Protein AF-A0A0Q8DGH9-F1 (afdb_monomer_lite)

Structure (mmCIF, N/CA/C/O backbone):
data_AF-A0A0Q8DGH9-F1
#
_entry.id   AF-A0A0Q8DGH9-F1
#
loop_
_atom_site.group_PDB
_atom_site.id
_atom_site.type_symbol
_atom_site.label_atom_id
_atom_site.label_alt_id
_atom_site.label_comp_id
_atom_site.label_asym_id
_atom_site.label_entity_id
_atom_site.label_seq_id
_atom_site.pdbx_PDB_ins_code
_atom_site.Cartn_x
_atom_site.Cartn_y
_atom_site.Cartn_z
_atom_site.occupancy
_atom_site.B_iso_or_equiv
_atom_site.auth_seq_id
_atom_site.auth_comp_id
_atom_site.auth_asym_id
_atom_site.auth_atom_id
_atom_site.pdbx_PDB_model_num
ATOM 1 N N . MET A 1 1 ? 10.164 20.934 -6.735 1.00 75.69 1 MET A N 1
ATOM 2 C CA . MET A 1 1 ? 9.531 20.065 -5.717 1.00 75.69 1 MET A CA 1
ATOM 3 C C . MET A 1 1 ? 8.145 20.607 -5.459 1.00 75.69 1 MET A C 1
ATOM 5 O O . MET A 1 1 ? 8.029 21.803 -5.221 1.00 75.69 1 MET A O 1
ATOM 9 N N . ILE A 1 2 ? 7.114 19.773 -5.566 1.00 89.81 2 ILE A N 1
ATOM 10 C CA . ILE A 1 2 ? 5.744 20.181 -5.240 1.00 89.81 2 ILE A CA 1
ATOM 11 C C . ILE A 1 2 ? 5.624 20.220 -3.709 1.00 89.81 2 ILE A C 1
ATOM 13 O O . ILE A 1 2 ? 6.245 19.407 -3.016 1.00 89.81 2 ILE A O 1
ATOM 17 N N . ALA A 1 3 ? 4.882 21.184 -3.161 1.00 92.62 3 ALA A N 1
ATOM 18 C CA . ALA A 1 3 ? 4.637 21.238 -1.723 1.00 92.62 3 ALA A CA 1
ATOM 19 C C . ALA A 1 3 ? 3.870 19.984 -1.270 1.00 92.62 3 ALA A C 1
ATOM 21 O O . ALA A 1 3 ? 2.926 19.555 -1.935 1.00 92.62 3 ALA A O 1
ATOM 22 N N . ARG A 1 4 ? 4.271 19.387 -0.141 1.00 94.38 4 ARG A N 1
ATOM 23 C CA . ARG A 1 4 ? 3.549 18.250 0.442 1.00 94.38 4 ARG A CA 1
ATOM 24 C C . ARG A 1 4 ? 2.148 18.713 0.870 1.00 94.38 4 ARG A C 1
ATOM 26 O O . ARG A 1 4 ? 2.061 19.697 1.607 1.00 94.38 4 ARG A O 1
ATOM 33 N N . PRO A 1 5 ? 1.067 18.027 0.460 1.00 94.19 5 PRO A N 1
ATOM 34 C CA . PRO A 1 5 ? -0.270 18.337 0.951 1.00 94.19 5 PRO A CA 1
ATOM 35 C C . PRO A 1 5 ? -0.339 18.198 2.475 1.00 94.19 5 PRO A C 1
ATOM 37 O O . PRO A 1 5 ? 0.169 17.223 3.029 1.00 94.19 5 PRO A O 1
ATOM 40 N N . ALA A 1 6 ? -1.004 19.138 3.153 1.00 93.88 6 ALA A N 1
ATOM 41 C CA . ALA A 1 6 ? -1.092 19.146 4.617 1.00 93.88 6 ALA A CA 1
ATOM 42 C C . ALA A 1 6 ? -1.730 17.865 5.191 1.00 93.88 6 A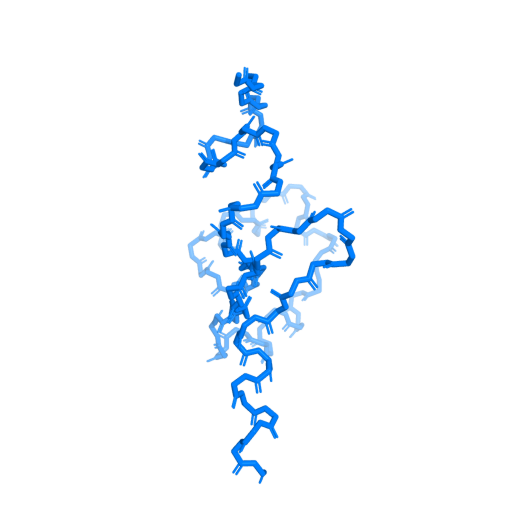LA A C 1
ATOM 44 O O . ALA A 1 6 ? -1.326 17.398 6.251 1.00 93.88 6 ALA A O 1
ATOM 45 N N . SER A 1 7 ? -2.674 17.259 4.463 1.00 94.38 7 SER A N 1
ATOM 46 C CA . SER A 1 7 ? -3.350 16.012 4.845 1.00 94.38 7 SER A CA 1
ATOM 47 C C . SER A 1 7 ? -2.496 14.746 4.698 1.00 94.38 7 SER A C 1
ATOM 49 O O . SER A 1 7 ? -2.926 13.680 5.117 1.00 94.38 7 SER A O 1
ATOM 51 N N . HIS A 1 8 ? -1.297 14.835 4.112 1.00 93.00 8 HIS A N 1
ATOM 52 C CA . HIS A 1 8 ? -0.459 13.677 3.786 1.00 93.00 8 HIS A CA 1
ATOM 53 C C . HIS A 1 8 ? 0.946 13.832 4.380 1.00 93.00 8 HIS A C 1
ATOM 55 O O . HIS A 1 8 ? 1.946 13.827 3.662 1.00 93.00 8 HIS A O 1
ATOM 61 N N . SER A 1 9 ? 1.031 13.982 5.705 1.00 92.19 9 SER A N 1
ATOM 62 C CA . SER A 1 9 ? 2.279 14.259 6.440 1.00 92.19 9 SER A CA 1
ATOM 63 C C . SER A 1 9 ? 3.384 13.222 6.206 1.00 92.19 9 SER A C 1
ATOM 65 O O . SER A 1 9 ? 4.561 13.588 6.192 1.00 92.19 9 SER A O 1
ATOM 67 N N . TYR A 1 10 ? 3.018 11.966 5.947 1.00 93.62 10 TYR A N 1
ATOM 68 C CA . TYR A 1 10 ? 3.944 10.856 5.708 1.00 93.62 10 TYR A CA 1
ATOM 69 C C . TYR A 1 10 ? 4.345 10.658 4.231 1.00 93.62 10 TYR A C 1
ATOM 71 O O . TYR A 1 10 ? 5.168 9.789 3.942 1.00 93.62 10 TYR A O 1
ATO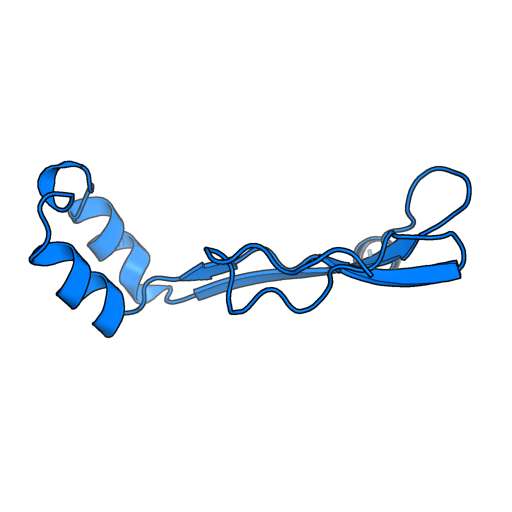M 79 N N . LEU A 1 11 ? 3.827 11.461 3.287 1.00 94.44 11 LEU A N 1
ATOM 80 C CA . LEU A 1 11 ? 4.178 11.356 1.864 1.00 94.44 11 LEU A CA 1
ATOM 81 C C . LEU A 1 11 ? 5.651 11.720 1.620 1.00 94.44 11 LEU A C 1
ATOM 83 O O . LEU A 1 11 ? 6.066 12.871 1.787 1.00 94.44 11 LEU A O 1
ATOM 87 N N . ARG A 1 12 ? 6.448 10.742 1.183 1.00 91.25 12 ARG A N 1
ATOM 88 C CA . ARG A 1 12 ? 7.905 10.896 1.035 1.00 91.25 12 ARG A CA 1
ATOM 89 C C . ARG A 1 12 ? 8.320 11.632 -0.238 1.00 91.25 12 ARG A C 1
ATOM 91 O O . ARG A 1 12 ? 9.260 12.419 -0.194 1.00 91.25 12 ARG A O 1
ATOM 98 N N . MET A 1 13 ? 7.616 11.409 -1.348 1.00 93.38 13 MET A N 1
ATOM 99 C CA . MET A 1 13 ? 8.008 11.902 -2.669 1.00 93.38 13 MET A CA 1
ATOM 100 C C . MET A 1 13 ? 6.986 12.896 -3.226 1.00 93.38 13 MET A C 1
ATOM 102 O O . MET A 1 13 ? 5.823 12.564 -3.420 1.00 93.38 13 MET A O 1
ATOM 106 N N . THR A 1 14 ? 7.442 14.118 -3.508 1.00 94.88 14 THR A N 1
ATOM 107 C CA . THR A 1 14 ? 6.654 15.177 -4.172 1.00 94.88 14 THR A CA 1
ATOM 108 C C . THR A 1 14 ? 7.371 15.753 -5.398 1.00 94.88 14 THR A C 1
ATOM 110 O O . THR A 1 14 ? 7.005 16.810 -5.927 1.00 94.88 14 THR A O 1
ATOM 113 N N . ARG A 1 15 ? 8.448 15.094 -5.843 1.00 94.50 15 ARG A N 1
ATOM 114 C CA . ARG A 1 15 ? 9.121 15.434 -7.096 1.00 94.50 15 ARG A CA 1
ATOM 115 C C . ARG A 1 15 ? 8.257 14.958 -8.263 1.00 94.50 15 ARG A C 1
ATOM 117 O O . ARG A 1 15 ? 7.607 13.923 -8.171 1.00 94.50 15 ARG A O 1
ATOM 124 N N . MET A 1 16 ? 8.270 15.722 -9.350 1.00 94.94 16 MET A N 1
ATOM 125 C CA . MET A 1 16 ? 7.723 15.259 -10.619 1.00 94.94 16 MET A CA 1
ATOM 126 C C . MET A 1 16 ? 8.586 14.105 -11.135 1.00 94.94 16 MET A C 1
ATOM 128 O O . MET A 1 16 ? 9.812 14.205 -11.094 1.00 94.94 16 MET A O 1
ATOM 132 N N . LEU A 1 17 ? 7.952 13.011 -11.552 1.00 95.56 17 LEU A N 1
ATOM 133 C CA . LEU A 1 17 ? 8.661 11.853 -12.089 1.00 95.56 17 LEU A CA 1
ATOM 134 C C . LEU A 1 17 ? 9.224 12.189 -13.468 1.00 95.56 17 LEU A C 1
ATOM 136 O O . LEU A 1 17 ? 8.527 12.769 -14.298 1.00 95.56 17 LEU A O 1
ATOM 140 N N . GLU A 1 18 ? 10.479 11.816 -13.700 1.00 97.12 18 GLU A N 1
ATOM 141 C CA . GLU A 1 18 ? 11.190 12.051 -14.956 1.00 97.12 18 GLU A CA 1
ATOM 142 C C . GLU A 1 18 ? 11.837 10.738 -15.433 1.00 97.12 18 GLU A C 1
ATOM 144 O O . GLU A 1 18 ? 12.204 9.894 -14.604 1.00 97.12 18 GLU A O 1
ATOM 149 N N . PRO A 1 19 ? 12.005 10.549 -16.753 1.00 98.25 19 PRO A N 1
ATOM 150 C CA . PRO A 1 19 ? 12.750 9.424 -17.307 1.00 98.25 19 PRO A CA 1
ATOM 151 C C . PRO A 1 19 ? 14.132 9.264 -16.654 1.00 98.25 19 PRO A C 1
ATOM 153 O O . PRO A 1 19 ? 14.855 10.241 -16.459 1.00 98.25 19 PRO A O 1
ATOM 156 N N . GLY A 1 20 ? 14.507 8.025 -16.328 1.00 97.69 20 GLY A N 1
ATOM 157 C CA . GLY A 1 20 ? 15.763 7.700 -15.638 1.00 97.69 20 GLY A CA 1
ATOM 158 C C . GLY A 1 20 ? 15.652 7.626 -14.111 1.00 97.69 20 GLY A C 1
ATOM 159 O O . GLY A 1 20 ? 16.608 7.217 -13.455 1.00 97.69 20 GLY A O 1
ATOM 160 N N . MET A 1 21 ? 14.498 7.972 -13.534 1.00 98.06 21 MET A N 1
ATOM 161 C CA . MET A 1 21 ? 14.185 7.680 -12.132 1.00 98.06 21 MET A CA 1
ATOM 162 C C . MET A 1 21 ? 13.711 6.235 -11.945 1.00 98.06 21 MET A C 1
ATOM 164 O O . MET A 1 21 ? 13.145 5.631 -12.855 1.00 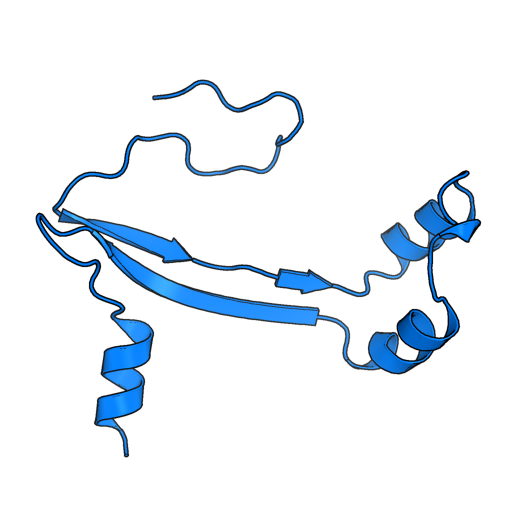98.06 21 MET A O 1
ATOM 168 N N . VAL A 1 22 ? 13.882 5.713 -10.731 1.00 98.00 22 VAL A N 1
ATOM 169 C CA . VAL A 1 22 ? 13.275 4.458 -10.268 1.00 98.00 22 VAL A CA 1
ATOM 170 C C . VAL A 1 22 ? 12.609 4.731 -8.925 1.00 98.00 22 VAL A C 1
ATOM 172 O O . VAL A 1 22 ? 13.195 5.408 -8.076 1.00 98.00 22 VAL A O 1
ATOM 175 N N . VAL A 1 23 ? 11.376 4.260 -8.756 1.00 97.94 23 VAL A N 1
ATOM 176 C CA . VAL A 1 23 ? 10.553 4.508 -7.565 1.00 97.94 23 VAL A CA 1
ATOM 177 C C . VAL A 1 23 ? 9.854 3.235 -7.114 1.00 97.94 23 VAL A C 1
ATOM 179 O O . VAL A 1 23 ? 9.537 2.383 -7.942 1.00 97.94 23 VAL A O 1
ATOM 182 N N . THR A 1 24 ? 9.566 3.133 -5.820 1.00 98.19 24 THR A N 1
ATOM 183 C CA . THR A 1 24 ? 8.722 2.064 -5.287 1.00 98.19 24 THR A CA 1
ATOM 184 C C . THR A 1 24 ? 7.248 2.443 -5.412 1.00 98.19 24 THR A C 1
ATOM 186 O O . THR A 1 24 ? 6.855 3.593 -5.189 1.00 98.19 24 THR A O 1
ATOM 189 N N . ILE A 1 25 ? 6.414 1.473 -5.778 1.00 97.62 25 ILE A N 1
ATOM 190 C CA . ILE A 1 25 ? 4.954 1.569 -5.701 1.00 97.62 25 ILE A CA 1
ATOM 191 C C . ILE A 1 25 ? 4.490 0.556 -4.664 1.00 97.62 25 ILE A C 1
ATOM 193 O O . ILE A 1 25 ? 4.515 -0.639 -4.932 1.00 97.62 25 ILE A O 1
ATOM 197 N N . GLU A 1 26 ? 4.089 1.045 -3.488 1.00 97.56 26 GLU A N 1
ATOM 198 C CA . GLU A 1 26 ? 3.920 0.226 -2.278 1.00 97.56 26 GLU A CA 1
ATOM 199 C C . GLU A 1 26 ? 2.548 0.382 -1.574 1.00 97.56 26 GLU A C 1
ATOM 201 O O . GLU A 1 26 ? 2.492 0.668 -0.373 1.00 97.56 26 GLU A O 1
ATOM 206 N N . PRO A 1 27 ? 1.400 0.230 -2.270 1.00 97.88 27 PRO A N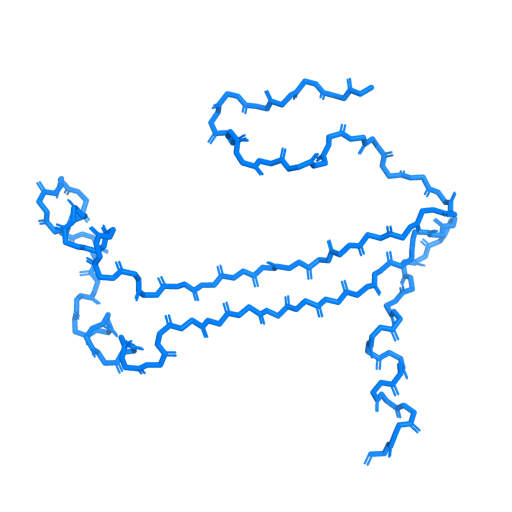 1
ATOM 207 C CA . PRO A 1 27 ? 0.099 0.269 -1.607 1.00 97.88 27 PRO A CA 1
ATOM 208 C C . PRO A 1 27 ? 0.003 -0.797 -0.508 1.00 97.88 27 PRO A C 1
ATOM 210 O O . PRO A 1 27 ? 0.382 -1.957 -0.697 1.00 97.88 27 PRO A O 1
ATOM 213 N N . GLY A 1 28 ? -0.547 -0.399 0.640 1.00 97.06 28 GLY A N 1
ATOM 214 C CA . GLY A 1 28 ? -0.734 -1.288 1.777 1.00 97.06 28 GLY A CA 1
ATOM 215 C C . GLY A 1 28 ? -2.089 -1.126 2.453 1.00 97.06 28 GLY A C 1
ATOM 216 O O . GLY A 1 28 ? -2.671 -0.042 2.466 1.00 97.06 28 GLY A O 1
ATOM 217 N N . LEU A 1 29 ? -2.563 -2.225 3.028 1.00 97.44 29 LEU A N 1
ATOM 218 C CA . LEU A 1 29 ? -3.780 -2.332 3.817 1.00 97.44 29 LEU A CA 1
ATOM 219 C C . LEU A 1 29 ? -3.445 -3.066 5.116 1.00 97.44 29 LEU A C 1
ATOM 221 O O . LEU A 1 29 ? -2.821 -4.128 5.100 1.00 97.44 29 LEU A O 1
ATOM 225 N N . TYR A 1 30 ? -3.828 -2.468 6.239 1.00 96.94 30 TYR A N 1
ATOM 226 C CA . TYR A 1 30 ? -3.375 -2.878 7.562 1.00 96.94 30 TYR A CA 1
ATOM 227 C C . TYR A 1 30 ? -4.561 -2.940 8.526 1.00 96.94 30 TYR A C 1
ATOM 229 O O . TYR A 1 30 ? -5.359 -2.005 8.585 1.00 96.94 30 TYR A O 1
ATOM 237 N N . PHE A 1 31 ? -4.624 -3.999 9.328 1.00 97.06 31 PHE A N 1
ATOM 238 C CA . PHE A 1 31 ? -5.514 -4.136 10.477 1.00 97.06 31 PHE A CA 1
ATOM 239 C C . PHE A 1 31 ? -4.708 -3.841 11.747 1.00 97.06 31 PHE A C 1
ATOM 241 O O . PHE A 1 31 ? -4.182 -4.741 12.391 1.00 97.06 31 PHE A O 1
ATOM 248 N N . ILE A 1 32 ? -4.516 -2.553 12.051 1.00 96.69 32 ILE A N 1
ATOM 249 C CA . ILE A 1 32 ? -3.705 -2.109 13.197 1.00 96.69 32 ILE A CA 1
ATOM 250 C C . ILE A 1 32 ? -4.625 -1.904 14.395 1.00 96.69 32 ILE A C 1
ATOM 252 O O . ILE A 1 32 ? -5.374 -0.928 14.420 1.00 96.69 32 ILE A O 1
ATOM 256 N N . ASP A 1 33 ? -4.521 -2.776 15.399 1.00 94.50 33 ASP A N 1
ATOM 257 C CA . ASP A 1 33 ? -5.406 -2.789 16.574 1.00 94.50 33 ASP A CA 1
ATOM 258 C C . ASP A 1 33 ? -5.560 -1.418 17.235 1.00 94.50 33 ASP A C 1
ATOM 260 O O . ASP A 1 33 ? -6.672 -0.993 17.526 1.00 94.50 33 ASP A O 1
ATOM 264 N N . MET A 1 34 ? -4.457 -0.685 17.414 1.00 96.12 34 MET A N 1
ATOM 265 C CA . MET A 1 34 ? -4.479 0.647 18.028 1.00 96.12 34 MET A CA 1
ATOM 266 C C . MET A 1 34 ? -5.310 1.658 17.220 1.00 96.12 34 MET A C 1
ATOM 268 O O . MET A 1 34 ? -6.075 2.419 17.804 1.00 96.12 34 MET A O 1
ATOM 272 N N . LEU A 1 35 ? -5.190 1.656 15.888 1.00 95.62 35 LEU A N 1
ATOM 273 C CA . LEU A 1 35 ? -5.938 2.575 15.021 1.00 95.62 35 LEU A CA 1
ATOM 274 C C . LEU A 1 35 ? -7.400 2.140 14.873 1.00 95.62 35 LEU A C 1
ATOM 276 O O . LEU A 1 35 ? -8.294 2.977 14.800 1.00 95.62 35 LEU A O 1
ATOM 280 N N . LEU A 1 36 ? -7.654 0.828 14.849 1.00 96.00 36 LEU A N 1
ATOM 281 C CA . LEU A 1 36 ? -9.006 0.276 14.808 1.00 96.00 36 LEU A CA 1
ATOM 282 C C . LEU A 1 36 ? -9.761 0.545 16.113 1.00 96.00 36 LEU A C 1
ATOM 284 O O . LEU A 1 36 ? -10.944 0.866 16.061 1.00 96.00 36 LEU A O 1
ATOM 288 N N . ALA A 1 37 ? -9.091 0.455 17.265 1.00 95.31 37 ALA A N 1
ATOM 289 C CA . ALA A 1 37 ? -9.665 0.818 18.556 1.00 95.31 37 ALA A CA 1
ATOM 290 C C . ALA A 1 37 ? -10.063 2.300 18.590 1.00 95.31 37 ALA A C 1
ATOM 292 O O . ALA A 1 37 ? -11.193 2.606 18.951 1.00 95.31 37 ALA A O 1
ATOM 293 N N . GLU A 1 38 ? -9.190 3.201 18.126 1.00 95.94 38 GLU A N 1
ATOM 294 C CA . GLU A 1 38 ? -9.516 4.630 18.013 1.00 95.94 38 GLU A CA 1
ATOM 295 C C . GLU A 1 38 ? -10.712 4.871 17.078 1.00 95.94 38 GLU A C 1
ATOM 297 O O . GLU A 1 38 ? -11.596 5.670 17.378 1.00 95.94 38 GLU A O 1
ATOM 302 N N . LEU A 1 39 ? -10.774 4.151 15.956 1.00 96.12 39 LEU A N 1
ATOM 303 C CA . LEU A 1 39 ? -11.838 4.293 14.966 1.00 96.12 39 LEU A CA 1
ATOM 304 C C . LEU A 1 39 ? -13.202 3.782 15.460 1.00 96.12 39 LEU A C 1
ATOM 306 O O . LEU A 1 39 ? -14.225 4.322 15.040 1.00 96.12 39 LEU A O 1
ATOM 310 N N . ARG A 1 40 ? -13.238 2.790 16.364 1.00 95.31 40 ARG A N 1
ATOM 311 C CA . ARG A 1 40 ? -14.485 2.295 16.988 1.00 95.31 40 ARG A CA 1
ATOM 312 C C . ARG A 1 40 ? -15.205 3.371 17.808 1.00 95.31 40 ARG A C 1
ATOM 314 O O . ARG A 1 40 ? -16.426 3.305 17.918 1.00 95.31 40 ARG A O 1
ATOM 321 N N . ASP A 1 41 ? -14.474 4.362 18.312 1.00 95.06 41 ASP A N 1
ATOM 322 C CA . ASP A 1 41 ? -15.018 5.445 19.141 1.00 95.06 41 ASP A CA 1
ATOM 323 C C . ASP A 1 41 ? -15.404 6.700 18.328 1.00 95.06 41 ASP A C 1
ATOM 325 O O . ASP A 1 41 ? -15.918 7.677 18.877 1.00 95.06 41 ASP A O 1
ATOM 329 N N . GLN A 1 42 ? -15.174 6.697 17.011 1.00 96.38 42 GLN A N 1
ATOM 330 C CA . GLN A 1 42 ? -15.477 7.827 16.128 1.00 96.38 42 GLN A CA 1
ATOM 331 C C . GLN A 1 42 ? -16.863 7.703 15.484 1.00 96.38 42 GLN A C 1
ATOM 333 O O . GLN A 1 42 ? -17.427 6.619 15.350 1.00 96.38 42 GLN A O 1
ATOM 338 N N . SER A 1 43 ? -17.404 8.820 14.986 1.00 95.88 43 SER A N 1
ATOM 339 C CA . SER A 1 43 ? -18.705 8.835 14.296 1.00 95.88 43 SER A CA 1
ATOM 340 C C . SER A 1 43 ? -18.750 7.954 13.042 1.00 95.88 43 SER A C 1
ATOM 342 O O . SER A 1 43 ? -19.828 7.533 12.637 1.00 95.88 43 SER A O 1
ATOM 344 N N . LEU A 1 44 ? -17.589 7.664 12.445 1.00 95.00 44 LEU A N 1
ATOM 345 C CA . LEU A 1 44 ? -17.440 6.791 11.276 1.00 95.00 44 LEU A CA 1
ATOM 346 C C . LEU A 1 44 ? -17.540 5.295 11.611 1.00 95.00 44 LEU A C 1
ATOM 348 O O . LEU A 1 44 ? -17.613 4.477 10.699 1.00 95.00 44 LEU A O 1
ATOM 352 N N . ALA A 1 45 ? -17.569 4.906 12.891 1.00 96.44 45 ALA A N 1
ATOM 353 C CA . ALA A 1 45 ? -17.636 3.500 13.286 1.00 96.44 45 ALA A CA 1
ATOM 354 C C . ALA A 1 45 ? -18.868 2.768 12.723 1.00 96.44 45 ALA A C 1
ATOM 356 O O . ALA A 1 45 ? -18.811 1.559 12.497 1.00 96.44 45 ALA A O 1
ATOM 357 N N . GLY A 1 46 ? -19.969 3.490 12.483 1.00 96.62 46 GLY A N 1
ATOM 358 C CA . GLY A 1 46 ? -21.193 2.944 11.888 1.00 96.62 46 GLY A CA 1
ATOM 359 C C . GLY A 1 46 ? -21.066 2.574 10.407 1.00 96.62 46 GLY A C 1
ATOM 360 O O . GLY A 1 46 ? -21.856 1.768 9.923 1.00 96.62 46 GLY A O 1
ATOM 361 N N . ASP A 1 47 ? -20.057 3.104 9.711 1.00 97.50 47 ASP A N 1
ATOM 362 C CA . ASP A 1 47 ? -19.823 2.858 8.283 1.00 97.50 47 ASP A CA 1
ATOM 363 C C . ASP A 1 47 ? -18.923 1.632 8.035 1.00 97.50 47 ASP A C 1
ATOM 365 O O . ASP A 1 47 ? -18.616 1.290 6.891 1.00 97.50 47 ASP A O 1
ATOM 369 N N . ILE A 1 48 ? -18.476 0.963 9.102 1.00 97.31 48 ILE A N 1
ATOM 370 C CA . ILE A 1 48 ? -17.475 -0.103 9.045 1.00 97.31 48 ILE A CA 1
ATOM 371 C C . ILE A 1 48 ? -18.126 -1.463 9.277 1.00 97.31 48 ILE A C 1
ATOM 373 O O . ILE A 1 48 ? -18.816 -1.700 10.268 1.00 97.31 48 ILE A O 1
ATOM 377 N N . ASP A 1 49 ? -17.831 -2.404 8.382 1.00 97.69 49 ASP A N 1
ATOM 378 C CA . ASP A 1 49 ? -18.175 -3.812 8.561 1.00 97.69 49 ASP A CA 1
ATOM 379 C C . ASP A 1 49 ? -17.186 -4.478 9.530 1.00 97.69 49 ASP A C 1
ATOM 381 O O . ASP A 1 49 ? -16.180 -5.072 9.130 1.00 97.69 49 ASP A O 1
ATOM 385 N N . TRP A 1 50 ? -17.465 -4.354 10.829 1.00 97.50 50 TRP A N 1
ATOM 386 C CA . TRP A 1 50 ? -16.612 -4.904 11.884 1.00 97.50 50 TRP A CA 1
ATOM 387 C C . TRP A 1 50 ? -16.498 -6.428 11.839 1.00 97.50 50 TRP A C 1
ATOM 389 O O . TRP A 1 50 ? -15.451 -6.955 12.192 1.00 97.50 50 TRP A O 1
ATOM 399 N N . ALA A 1 51 ? -17.513 -7.135 11.333 1.00 97.94 51 ALA A N 1
ATOM 400 C CA . ALA A 1 51 ? -17.431 -8.583 11.170 1.00 97.94 51 ALA A CA 1
ATOM 401 C C . ALA A 1 51 ? -16.343 -8.965 10.155 1.00 97.94 51 ALA A C 1
ATOM 403 O O . ALA A 1 51 ? -15.599 -9.921 10.371 1.00 97.94 51 ALA A O 1
ATOM 404 N N . LYS A 1 52 ? -16.197 -8.194 9.068 1.00 97.50 52 LYS A N 1
ATOM 405 C CA . LYS A 1 52 ? -15.079 -8.369 8.131 1.00 97.50 52 LYS A CA 1
ATOM 406 C C . LYS A 1 52 ? -13.745 -7.954 8.736 1.00 97.50 52 LYS A C 1
ATOM 408 O O . LYS A 1 52 ? -12.761 -8.654 8.519 1.00 97.50 52 LYS A O 1
ATOM 413 N N . VAL A 1 53 ? -13.694 -6.850 9.484 1.00 97.06 53 VAL A N 1
ATOM 414 C CA . VAL A 1 53 ? -12.467 -6.430 10.186 1.00 97.06 53 VAL A CA 1
ATOM 415 C C . VAL A 1 53 ? -11.972 -7.547 11.102 1.00 97.06 53 VAL A C 1
ATOM 417 O O . VAL A 1 53 ? -10.810 -7.924 11.012 1.00 97.06 53 VAL A O 1
ATOM 420 N N . ASP A 1 54 ? -12.857 -8.135 11.904 1.00 96.12 54 ASP A N 1
ATOM 421 C CA . ASP A 1 54 ? -12.508 -9.212 12.831 1.00 96.12 54 ASP A CA 1
ATOM 422 C C . ASP A 1 54 ? -12.098 -10.495 12.082 1.00 96.12 54 ASP A C 1
ATOM 424 O O . ASP A 1 54 ? -11.173 -11.193 12.498 1.00 96.12 54 ASP A O 1
ATOM 428 N N . ALA A 1 55 ? -12.726 -10.786 10.935 1.00 97.25 55 ALA A N 1
ATOM 429 C CA . ALA A 1 55 ? -12.363 -11.925 10.091 1.00 97.25 55 ALA A CA 1
ATOM 430 C C . ALA A 1 55 ? -10.983 -11.772 9.427 1.00 97.25 55 ALA A C 1
ATOM 432 O O . ALA A 1 55 ? -10.270 -12.763 9.261 1.00 97.25 55 ALA A O 1
ATOM 433 N N . PHE A 1 56 ? -10.601 -10.552 9.035 1.00 96.69 56 PHE A N 1
ATOM 434 C CA . PHE A 1 56 ? -9.327 -10.292 8.361 1.00 96.69 56 PHE A CA 1
ATOM 435 C C . PHE A 1 56 ? -8.192 -9.869 9.305 1.00 96.69 56 PHE A C 1
ATOM 437 O O . PHE A 1 56 ? -7.021 -10.009 8.946 1.00 96.69 56 PHE A O 1
ATOM 444 N N . GLY A 1 57 ? -8.514 -9.411 10.515 1.00 95.62 57 GLY A N 1
ATOM 445 C CA . GLY A 1 57 ? -7.559 -8.971 11.534 1.00 95.62 57 GLY A CA 1
ATOM 446 C C . GLY A 1 57 ? -6.390 -9.934 11.771 1.00 95.62 57 GLY A C 1
ATOM 447 O O . GLY A 1 57 ? -5.247 -9.476 11.768 1.00 95.62 57 GLY A O 1
ATOM 448 N N . PRO A 1 58 ? -6.607 -11.263 11.868 1.00 96.25 58 PRO A N 1
ATOM 449 C CA . PRO A 1 58 ? -5.522 -12.228 12.059 1.00 96.25 58 PRO A CA 1
ATOM 450 C C . PRO A 1 58 ? -4.449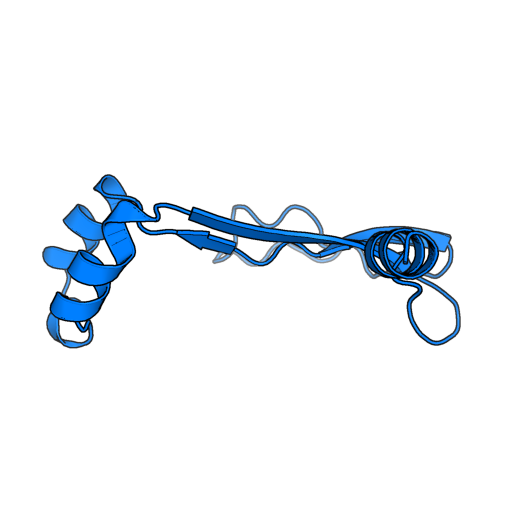 -12.244 10.957 1.00 96.25 58 PRO A C 1
ATOM 452 O O . PRO A 1 58 ? -3.335 -12.697 11.212 1.00 96.25 58 PRO A O 1
ATOM 455 N N . TYR A 1 59 ? -4.748 -11.762 9.743 1.00 95.69 59 TYR A N 1
ATOM 456 C CA . TYR A 1 59 ? -3.755 -11.642 8.665 1.00 95.69 59 TYR A CA 1
ATOM 457 C C . TYR A 1 59 ? -2.860 -10.403 8.825 1.00 95.69 59 TYR A C 1
ATOM 459 O O . TYR A 1 59 ? -1.798 -10.329 8.208 1.00 95.69 59 TYR A O 1
ATOM 467 N N . GLY A 1 60 ? -3.263 -9.443 9.662 1.00 93.56 60 GLY A N 1
ATOM 468 C CA . GLY A 1 60 ? -2.484 -8.274 10.055 1.00 93.56 60 GLY A CA 1
ATOM 469 C C . GLY A 1 60 ? -2.285 -7.262 8.931 1.00 93.56 60 GLY A C 1
ATOM 470 O O . GLY A 1 60 ? -2.948 -6.228 8.890 1.00 93.56 60 GLY A O 1
ATOM 471 N N . VAL A 1 61 ? -1.332 -7.518 8.036 1.00 94.94 61 VAL A N 1
ATOM 472 C CA . VAL A 1 61 ? -0.816 -6.522 7.091 1.00 94.94 61 VAL A CA 1
ATOM 473 C C . VAL A 1 61 ? -0.634 -7.110 5.703 1.00 94.94 61 VAL A C 1
ATOM 475 O O . VAL A 1 61 ? -0.056 -8.180 5.536 1.00 94.94 61 VAL A O 1
ATOM 478 N N . ILE A 1 62 ? -1.034 -6.339 4.695 1.00 97.25 62 ILE A N 1
ATOM 479 C CA . ILE A 1 62 ? -0.709 -6.585 3.295 1.00 97.25 62 ILE A CA 1
ATOM 480 C C . ILE A 1 62 ? -0.038 -5.330 2.746 1.00 97.25 62 ILE A C 1
ATOM 482 O O . ILE A 1 62 ? -0.582 -4.234 2.843 1.00 97.25 62 ILE A O 1
ATOM 486 N N . ARG A 1 63 ? 1.133 -5.490 2.132 1.00 98.31 63 ARG A N 1
ATOM 487 C CA . ARG A 1 63 ? 1.754 -4.468 1.287 1.00 98.31 63 ARG A CA 1
ATOM 488 C C . ARG A 1 63 ? 2.338 -5.159 0.070 1.00 98.31 63 ARG A C 1
ATOM 490 O O . ARG A 1 63 ? 3.038 -6.158 0.211 1.00 98.31 63 ARG A O 1
ATOM 497 N N . ILE A 1 64 ? 2.016 -4.642 -1.107 1.00 98.00 64 ILE A N 1
ATOM 498 C CA . ILE A 1 64 ? 2.584 -5.113 -2.367 1.00 98.00 64 ILE A CA 1
ATOM 499 C C . ILE A 1 64 ? 3.469 -3.990 -2.871 1.00 98.00 64 ILE A C 1
ATOM 501 O O . ILE A 1 64 ? 2.980 -2.883 -3.062 1.00 98.00 64 ILE A O 1
ATOM 505 N N . GLU A 1 65 ? 4.751 -4.278 -3.053 1.00 98.31 65 GLU A N 1
ATOM 506 C CA . GLU A 1 65 ? 5.764 -3.291 -3.403 1.00 98.31 65 GLU A CA 1
ATOM 507 C C . GLU A 1 65 ? 6.532 -3.746 -4.643 1.00 98.31 65 GLU A C 1
ATOM 509 O O . GLU A 1 65 ? 7.047 -4.863 -4.672 1.00 98.31 65 GLU A O 1
ATOM 514 N N . ASP A 1 66 ? 6.575 -2.885 -5.660 1.00 98.62 66 ASP A N 1
ATOM 515 C CA . ASP A 1 66 ? 7.360 -3.082 -6.880 1.00 98.62 66 ASP A CA 1
ATOM 516 C C . ASP A 1 66 ? 8.314 -1.901 -7.104 1.00 98.62 66 ASP A C 1
ATOM 518 O O . ASP A 1 66 ? 7.949 -0.750 -6.851 1.00 98.62 66 ASP A O 1
ATOM 522 N N . ASP A 1 67 ? 9.485 -2.182 -7.678 1.00 98.56 67 ASP A N 1
ATOM 523 C CA . ASP A 1 67 ? 10.402 -1.185 -8.227 1.00 98.56 67 ASP A CA 1
ATOM 524 C C . ASP A 1 67 ? 10.021 -0.861 -9.676 1.00 98.56 67 ASP A C 1
ATOM 526 O O . ASP A 1 67 ? 10.043 -1.720 -10.566 1.00 98.56 67 ASP A O 1
ATOM 530 N N . VAL A 1 68 ? 9.687 0.402 -9.933 1.00 98.38 68 VAL A N 1
ATOM 531 C CA . VAL A 1 68 ? 9.196 0.878 -11.228 1.00 98.38 68 VAL A CA 1
ATOM 532 C C . VAL A 1 68 ? 10.140 1.932 -11.797 1.00 98.38 68 VAL A C 1
ATOM 534 O O . VAL A 1 68 ? 10.326 3.008 -11.228 1.00 98.38 68 VAL A O 1
ATOM 537 N N . ALA A 1 69 ? 10.722 1.628 -12.955 1.00 98.50 69 ALA A N 1
ATOM 538 C CA . ALA A 1 69 ? 11.553 2.544 -13.720 1.00 98.50 69 ALA A CA 1
ATOM 539 C C . ALA A 1 69 ? 10.687 3.494 -14.559 1.00 98.50 69 ALA A C 1
ATOM 541 O O . ALA A 1 69 ? 9.873 3.063 -15.383 1.00 98.50 69 ALA A O 1
ATOM 542 N N . CYS A 1 70 ? 10.896 4.796 -14.381 1.00 98.25 70 CYS A N 1
ATOM 543 C CA . CYS A 1 70 ? 10.309 5.831 -15.218 1.00 98.25 70 CYS A CA 1
ATOM 544 C C . CYS A 1 70 ? 11.079 5.910 -16.540 1.00 98.25 70 CYS A C 1
ATOM 546 O O . CYS A 1 70 ? 12.302 6.079 -16.555 1.00 98.25 70 CYS A O 1
ATOM 548 N N . THR A 1 71 ? 10.369 5.816 -17.660 1.00 97.69 71 THR A N 1
ATOM 549 C CA . THR A 1 71 ? 10.954 5.889 -19.004 1.00 97.69 71 THR A CA 1
ATOM 550 C C . THR A 1 71 ? 10.356 7.072 -19.772 1.00 97.69 71 THR A C 1
ATOM 552 O O . THR A 1 71 ? 9.508 7.793 -19.250 1.00 97.69 71 THR A O 1
ATOM 555 N N . ASN A 1 72 ? 10.815 7.298 -21.007 1.00 97.31 72 ASN A N 1
ATOM 556 C CA . ASN A 1 72 ? 10.172 8.251 -21.923 1.00 97.31 72 ASN A CA 1
ATOM 557 C C . ASN A 1 72 ? 8.848 7.715 -22.512 1.00 97.31 72 ASN A C 1
ATOM 559 O O . ASN A 1 72 ? 8.187 8.431 -23.258 1.00 97.31 72 ASN A O 1
ATOM 563 N N . ASP A 1 73 ? 8.493 6.466 -22.213 1.00 94.75 73 ASP A N 1
ATOM 564 C CA . ASP A 1 73 ? 7.328 5.737 -22.714 1.00 94.75 73 ASP A CA 1
ATOM 565 C C . ASP A 1 73 ? 6.641 5.028 -21.522 1.00 94.75 73 ASP A C 1
ATOM 567 O O . ASP A 1 73 ? 6.622 5.553 -20.403 1.00 94.75 73 ASP A O 1
ATOM 571 N N . ALA A 1 74 ? 6.087 3.831 -21.716 1.00 96.19 74 ALA A N 1
ATOM 572 C CA . ALA A 1 74 ? 5.529 3.020 -20.643 1.00 96.19 74 ALA A CA 1
ATOM 573 C C . ALA A 1 74 ? 6.548 2.757 -19.507 1.00 96.19 74 ALA A C 1
ATOM 575 O O . ALA A 1 74 ? 7.735 2.505 -19.761 1.00 96.19 74 ALA A O 1
ATOM 576 N N . PRO A 1 75 ? 6.107 2.778 -18.237 1.00 97.62 75 PRO A N 1
ATOM 577 C CA . PRO A 1 75 ? 6.974 2.469 -17.107 1.00 97.62 75 PRO A CA 1
ATOM 578 C C . PRO A 1 75 ? 7.423 1.003 -17.135 1.00 97.62 75 PRO A C 1
ATOM 580 O O . PRO A 1 75 ? 6.646 0.103 -17.456 1.00 97.62 75 PRO A O 1
ATOM 583 N N . GLY A 1 76 ? 8.675 0.751 -16.752 1.00 98.06 76 GLY A N 1
ATOM 584 C CA . GLY A 1 76 ? 9.219 -0.601 -16.635 1.00 98.06 76 GLY A CA 1
ATOM 585 C C . GLY A 1 76 ? 9.080 -1.128 -15.211 1.00 98.06 76 GLY A C 1
ATOM 586 O O . GLY A 1 76 ? 9.736 -0.611 -14.312 1.00 98.06 76 GLY A O 1
ATOM 587 N N . ASN A 1 77 ? 8.268 -2.163 -14.986 1.00 98.38 77 ASN A N 1
ATOM 588 C CA . ASN A 1 77 ? 8.171 -2.807 -13.672 1.00 98.38 77 ASN A CA 1
ATOM 589 C C . ASN A 1 77 ? 9.274 -3.867 -13.514 1.00 98.38 77 ASN A C 1
ATOM 591 O O . ASN A 1 77 ? 9.192 -4.960 -14.077 1.00 98.38 77 ASN A O 1
ATOM 595 N N . LEU A 1 78 ? 10.319 -3.526 -12.762 1.00 98.19 78 LEU A N 1
ATOM 596 C CA . LEU A 1 78 ? 11.516 -4.349 -12.611 1.00 98.19 78 LEU A CA 1
ATOM 597 C C . LEU A 1 78 ? 11.225 -5.612 -11.798 1.00 98.19 78 LEU A C 1
ATOM 599 O O . LEU A 1 78 ? 11.637 -6.702 -12.196 1.00 98.19 78 LEU A O 1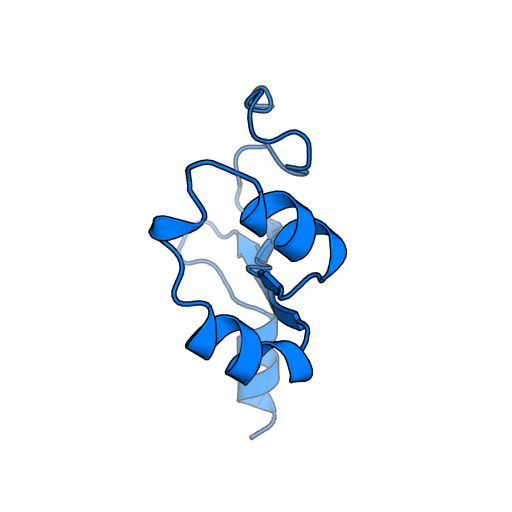
ATOM 603 N N . SER A 1 79 ? 10.462 -5.480 -10.711 1.00 98.12 79 SER A N 1
ATOM 604 C CA . SER A 1 79 ? 10.100 -6.591 -9.827 1.00 98.12 79 SER A CA 1
ATOM 605 C C . SER A 1 79 ? 9.277 -7.647 -10.566 1.00 98.12 79 SER A C 1
ATOM 607 O O . SER A 1 79 ? 9.624 -8.827 -10.558 1.00 98.12 79 SER A O 1
ATOM 609 N N . ARG A 1 80 ? 8.222 -7.239 -11.284 1.00 97.50 80 ARG A N 1
ATOM 610 C CA . ARG A 1 80 ? 7.362 -8.170 -12.039 1.00 97.50 80 ARG A CA 1
ATOM 611 C C . ARG A 1 80 ? 8.109 -8.852 -13.175 1.00 97.50 80 ARG A C 1
ATOM 613 O O . ARG A 1 80 ? 7.942 -10.055 -13.356 1.00 97.50 80 ARG A O 1
ATOM 620 N N . ASN A 1 81 ? 8.946 -8.114 -13.903 1.00 97.12 81 ASN A N 1
ATOM 621 C CA . ASN A 1 81 ? 9.771 -8.687 -14.965 1.00 97.12 81 ASN A CA 1
ATOM 622 C C . ASN A 1 81 ? 10.752 -9.727 -14.410 1.00 97.12 81 ASN A C 1
ATOM 624 O O . ASN A 1 81 ? 10.920 -10.785 -15.012 1.00 97.12 81 ASN A O 1
ATOM 628 N N . ALA A 1 82 ? 11.361 -9.453 -13.252 1.00 97.00 82 ALA A N 1
ATOM 629 C CA . ALA A 1 82 ? 12.243 -10.403 -12.587 1.00 97.00 82 ALA A CA 1
ATOM 630 C C . ALA A 1 82 ? 11.494 -11.682 -12.185 1.00 97.00 82 ALA A C 1
ATOM 632 O O . ALA A 1 82 ? 11.980 -12.771 -12.471 1.00 97.00 82 ALA A O 1
ATOM 633 N N . PHE A 1 83 ? 10.295 -11.574 -11.599 1.00 95.25 83 PHE A N 1
ATOM 634 C CA . PHE A 1 83 ? 9.488 -12.749 -11.249 1.00 95.25 83 PHE A CA 1
ATOM 635 C C . PHE A 1 83 ? 9.019 -13.541 -12.473 1.00 95.25 83 PHE A C 1
ATOM 637 O O . PHE A 1 83 ? 9.108 -14.762 -12.467 1.00 95.25 83 PHE A O 1
ATOM 644 N N . ALA A 1 84 ? 8.580 -12.871 -13.541 1.00 96.25 84 ALA A N 1
ATOM 645 C CA . ALA A 1 84 ? 8.169 -13.538 -14.777 1.00 96.25 84 ALA A CA 1
ATOM 646 C C . ALA A 1 84 ? 9.317 -14.321 -15.440 1.00 96.25 84 ALA A C 1
ATOM 648 O O . ALA A 1 84 ? 9.078 -15.310 -16.128 1.00 96.25 84 ALA A O 1
ATOM 649 N N . ALA A 1 85 ? 10.566 -13.901 -15.221 1.00 96.31 85 ALA A N 1
ATOM 650 C CA . ALA A 1 85 ? 11.744 -14.604 -15.714 1.00 96.31 85 ALA A CA 1
ATOM 651 C C . ALA A 1 85 ? 12.096 -15.873 -14.908 1.00 96.31 85 ALA A C 1
ATOM 653 O O . ALA A 1 85 ? 12.959 -16.632 -15.348 1.00 96.31 85 ALA A O 1
ATOM 654 N N . LEU A 1 86 ? 11.463 -16.112 -13.750 1.00 92.94 86 LEU A N 1
ATOM 655 C CA . LEU A 1 86 ? 11.739 -17.272 -12.891 1.00 92.94 86 LEU A CA 1
ATOM 656 C C . LEU A 1 86 ? 10.904 -18.521 -13.228 1.00 92.94 86 LEU A C 1
ATOM 658 O O . LEU A 1 86 ? 11.287 -19.605 -12.788 1.00 92.94 86 LEU A O 1
ATOM 662 N N . GLY A 1 87 ? 9.833 -18.395 -14.023 1.00 67.31 87 GLY A N 1
ATOM 663 C CA . GLY A 1 87 ? 8.911 -19.492 -14.362 1.00 67.31 87 GLY A CA 1
ATOM 664 C C . GLY A 1 87 ? 7.830 -19.695 -13.313 1.00 67.31 87 GLY A C 1
ATOM 665 O O . GLY A 1 87 ? 7.743 -20.823 -12.783 1.00 67.31 87 GLY A O 1
#

Foldseek 3Di:
DDDDPPVCPPDDDDDDDDAPDKDKDKDKDFLDPVVVVVVCPDPCVVVDPVVVSVVCVVVGMDIDMWIWGDHPDDIDTPRVVVVVVVD

pLDDT: mean 95.69, std 4.18, range [67.31, 98.62]

Radius of gyration: 18.16 Å; chains: 1; bounding box: 37×41×42 Å

Sequence (87 aa):
MIARPASHSYLRMTRMLEPGMVVTIEPGLYFIDMLLAELRDQSLAGDIDWAKVDAFGPYGVIRIEDDVACTNDAPGNLSRNAFAALG

Secondary structure (DSSP, 8-state):
-PPPPTT-TT----SPP-TT-EEEE--EEE--HHHHHHHHTSGGGGGS-HHHHHHHGGG-EEE--EEEE--SSS-EEHHHHHHHTT-